Protein AF-A0A8E6NUL9-F1 (afdb_monomer_lite)

Radius of gyration: 12.53 Å; chains: 1; bounding box: 35×24×29 Å

pLDDT: mean 70.01, std 11.21, range [32.84, 85.5]

Foldseek 3Di:
DDEAAEDAEDAAADPPDACCDAEYHYAEYEYYHYAHAEDAHNDNEYAYEYYEEYEAEHHEDRCVHNYYHYNDYNYYDYYHHDDPPDD

Structure (mmCIF, N/CA/C/O backbone):
data_AF-A0A8E6NUL9-F1
#
_entry.id   AF-A0A8E6NUL9-F1
#
loop_
_atom_site.group_PDB
_atom_site.id
_atom_site.type_symbol
_atom_site.label_atom_id
_atom_site.label_alt_id
_atom_site.label_comp_id
_atom_site.label_asym_id
_atom_site.label_entity_id
_atom_site.label_seq_id
_atom_site.pdbx_PDB_ins_code
_atom_site.Cartn_x
_atom_site.Cartn_y
_atom_site.Cartn_z
_atom_site.occupancy
_atom_site.B_iso_or_equiv
_atom_site.auth_seq_id
_atom_site.auth_comp_id
_atom_site.auth_asym_id
_atom_site.auth_atom_id
_atom_site.pdbx_PDB_model_num
ATOM 1 N N . MET A 1 1 ? -7.092 17.318 2.025 1.00 63.31 1 MET A N 1
ATOM 2 C CA . MET A 1 1 ? -6.643 16.251 2.951 1.00 63.31 1 MET A CA 1
ATOM 3 C C . MET A 1 1 ? -7.820 15.326 3.174 1.00 63.31 1 MET A C 1
ATOM 5 O O . MET A 1 1 ? -8.779 15.747 3.808 1.00 63.31 1 MET A O 1
ATOM 9 N N . LEU A 1 2 ? -7.778 14.120 2.609 1.00 68.56 2 LEU A N 1
ATOM 10 C CA . LEU A 1 2 ? -8.862 13.151 2.760 1.00 68.56 2 LEU A CA 1
ATOM 11 C C . LEU A 1 2 ? -8.636 12.362 4.056 1.00 68.56 2 LEU A C 1
ATOM 13 O O . LEU A 1 2 ? -7.538 11.844 4.279 1.00 68.56 2 LEU A O 1
ATOM 17 N N . ARG A 1 3 ? -9.646 12.316 4.930 1.00 75.12 3 ARG A N 1
ATOM 18 C CA . ARG A 1 3 ? -9.614 11.555 6.184 1.00 75.12 3 ARG A CA 1
ATOM 19 C C . ARG A 1 3 ? -10.629 10.430 6.114 1.00 75.12 3 ARG A C 1
ATOM 21 O O . ARG A 1 3 ? -11.821 10.697 6.016 1.00 75.12 3 ARG A O 1
ATOM 28 N N . ILE A 1 4 ? -10.152 9.196 6.211 1.00 76.19 4 ILE A N 1
ATOM 29 C CA . ILE A 1 4 ? -11.006 8.015 6.291 1.00 76.19 4 ILE A CA 1
ATOM 30 C C . ILE A 1 4 ? -10.849 7.393 7.677 1.00 76.19 4 ILE A C 1
ATOM 32 O O . ILE A 1 4 ? -9.740 7.122 8.139 1.00 76.19 4 ILE A O 1
ATOM 36 N N . GLY A 1 5 ? -11.976 7.202 8.364 1.00 81.19 5 GLY A N 1
ATOM 37 C CA . GLY A 1 5 ? -11.996 6.615 9.703 1.00 81.19 5 GLY A CA 1
ATOM 38 C C . GLY A 1 5 ? -11.557 5.154 9.680 1.00 81.19 5 GLY A C 1
ATOM 39 O O . GLY A 1 5 ? -10.595 4.777 10.339 1.00 81.19 5 GLY A O 1
ATOM 40 N N . ARG A 1 6 ? -12.216 4.327 8.871 1.00 79.81 6 ARG A N 1
ATOM 41 C CA . ARG A 1 6 ? -11.862 2.918 8.722 1.00 79.81 6 ARG A CA 1
ATOM 42 C C . ARG A 1 6 ? -12.027 2.506 7.274 1.00 79.81 6 ARG A C 1
ATOM 44 O O . ARG A 1 6 ? -13.063 2.773 6.675 1.00 79.81 6 ARG A O 1
ATOM 51 N N . LEU A 1 7 ? -11.016 1.841 6.741 1.00 78.69 7 LEU A N 1
ATOM 52 C CA . LEU A 1 7 ? -11.054 1.238 5.423 1.00 78.69 7 LEU A CA 1
ATOM 53 C C . LEU A 1 7 ? -10.636 -0.227 5.566 1.00 78.69 7 LEU A C 1
ATOM 55 O O . LEU A 1 7 ? -9.691 -0.545 6.282 1.00 78.69 7 LEU A O 1
ATOM 59 N N . MET A 1 8 ? -11.361 -1.148 4.937 1.00 84.75 8 MET A N 1
ATOM 60 C CA . MET A 1 8 ? -10.973 -2.561 4.999 1.00 84.75 8 MET A CA 1
ATOM 61 C C . MET A 1 8 ? -9.849 -2.857 4.012 1.00 84.75 8 MET A C 1
ATOM 63 O O . MET A 1 8 ? -8.859 -3.470 4.386 1.00 84.75 8 MET A O 1
ATOM 67 N N . ARG A 1 9 ? -9.962 -2.377 2.775 1.00 82.06 9 ARG A N 1
ATOM 68 C CA . ARG A 1 9 ? -8.962 -2.595 1.733 1.00 82.06 9 ARG A CA 1
ATOM 69 C C . ARG A 1 9 ? -8.759 -1.315 0.937 1.00 82.06 9 ARG A C 1
ATOM 71 O O . ARG A 1 9 ? -9.741 -0.695 0.541 1.00 82.06 9 ARG A O 1
ATOM 78 N N . LEU A 1 10 ? -7.502 -0.945 0.729 1.00 79.50 10 LEU A N 1
ATOM 79 C CA . LEU A 1 10 ? -7.075 0.048 -0.246 1.00 79.50 10 LEU A CA 1
ATOM 80 C C . LEU A 1 10 ? -6.253 -0.695 -1.296 1.00 79.50 10 LEU A C 1
ATOM 82 O O . LEU A 1 10 ? -5.322 -1.410 -0.939 1.00 79.50 10 LEU A O 1
ATOM 86 N N . GLU A 1 11 ? -6.623 -0.556 -2.556 1.00 81.00 11 GLU A N 1
ATOM 87 C CA . GLU A 1 11 ? -5.918 -1.161 -3.680 1.00 81.00 11 GLU A CA 1
ATOM 88 C C . GLU A 1 11 ? -5.566 -0.055 -4.660 1.00 81.00 11 GLU A C 1
ATOM 90 O O . GLU A 1 11 ? -6.393 0.817 -4.937 1.00 81.00 11 GLU A O 1
ATOM 95 N N . VAL A 1 12 ? -4.311 -0.047 -5.087 1.00 76.00 12 VAL A N 1
ATOM 96 C CA . VAL A 1 12 ? -3.764 0.939 -6.006 1.00 76.00 12 VAL A CA 1
ATOM 97 C C . VAL A 1 12 ? -3.026 0.167 -7.072 1.00 76.00 12 VAL A C 1
ATOM 99 O 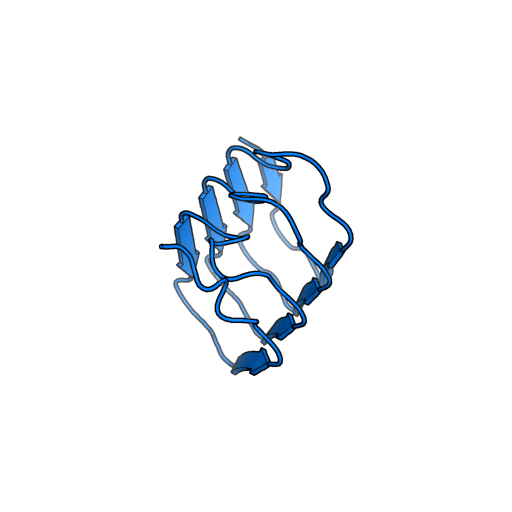O . VAL A 1 12 ? -2.021 -0.480 -6.787 1.00 76.00 12 VAL A O 1
ATOM 102 N N . SER A 1 13 ? -3.554 0.242 -8.277 1.00 76.56 13 SER A N 1
ATOM 103 C CA . SER A 1 13 ? -2.996 -0.372 -9.466 1.00 76.56 13 SER A CA 1
ATOM 104 C C . SER A 1 13 ? -2.987 0.634 -10.602 1.00 76.56 13 SER A C 1
ATOM 106 O O . SER A 1 13 ? -3.828 1.536 -10.609 1.00 76.56 13 SER A O 1
ATOM 108 N N . ASP A 1 14 ? -2.024 0.496 -11.513 1.00 67.62 14 ASP A N 1
ATOM 109 C CA . ASP A 1 14 ? -1.988 1.236 -12.777 1.00 67.62 14 ASP A CA 1
ATOM 110 C C . ASP A 1 14 ? -2.023 2.772 -12.586 1.00 67.62 14 ASP A C 1
ATOM 112 O O . ASP A 1 14 ? -2.780 3.511 -13.221 1.00 67.62 14 ASP A O 1
ATOM 116 N N . CYS A 1 15 ? -1.246 3.300 -11.625 1.00 65.81 15 CYS A N 1
ATOM 117 C CA . CYS A 1 15 ? -1.103 4.759 -11.494 1.00 65.81 15 CYS A CA 1
ATOM 118 C C . CYS A 1 15 ? -0.126 5.266 -12.570 1.00 65.81 15 CYS A C 1
ATOM 120 O O . CYS A 1 15 ? 1.081 5.368 -12.342 1.00 65.81 15 CYS A O 1
ATOM 122 N N . GLU A 1 16 ? -0.676 5.665 -13.716 1.00 58.25 16 GLU A N 1
ATOM 123 C CA . GLU A 1 16 ? 0.067 6.291 -14.820 1.00 58.25 16 GLU A CA 1
ATOM 124 C C . GLU A 1 16 ? 0.461 7.761 -14.539 1.00 58.25 16 GLU A C 1
ATOM 126 O O . GLU A 1 16 ? 1.345 8.324 -15.191 1.00 58.25 16 GLU A O 1
ATOM 131 N N . GLN A 1 17 ? -0.181 8.423 -13.564 1.00 53.06 17 GLN A N 1
ATOM 132 C CA . GLN A 1 17 ? -0.048 9.868 -13.326 1.00 53.06 17 GLN A CA 1
ATOM 133 C C . GLN A 1 17 ? 0.674 10.202 -12.005 1.00 53.06 17 GLN A C 1
ATOM 135 O O . GLN A 1 17 ? 0.435 9.588 -10.964 1.00 53.06 17 GLN A O 1
ATOM 140 N N . ARG A 1 18 ? 1.548 11.224 -12.022 1.00 57.06 18 ARG A N 1
ATOM 141 C CA . ARG A 1 18 ? 2.198 11.752 -10.803 1.00 57.06 18 ARG A CA 1
ATOM 142 C C . ARG A 1 18 ? 1.168 12.402 -9.874 1.00 57.06 18 ARG A C 1
ATOM 144 O O . ARG A 1 18 ? 0.294 13.122 -10.347 1.00 57.06 18 ARG A O 1
ATOM 151 N N . ASP A 1 19 ? 1.319 12.202 -8.563 1.00 57.72 19 ASP A N 1
ATOM 152 C CA . ASP A 1 19 ? 0.468 12.777 -7.509 1.00 57.72 19 ASP A CA 1
ATOM 153 C C . ASP A 1 19 ? -1.018 12.338 -7.550 1.00 57.72 19 ASP A C 1
ATOM 155 O O . ASP A 1 19 ? -1.909 13.143 -7.262 1.00 57.72 19 ASP A O 1
ATOM 159 N N . CYS A 1 20 ? -1.299 11.046 -7.803 1.00 58.53 20 CYS A N 1
ATOM 160 C CA . CYS A 1 20 ? -2.645 10.451 -7.659 1.00 58.53 20 CYS A CA 1
ATOM 161 C C . CYS A 1 20 ? -3.319 10.882 -6.324 1.00 58.53 20 CYS A C 1
ATOM 163 O O . CYS A 1 20 ? -4.504 11.220 -6.286 1.00 58.53 20 CYS A O 1
ATOM 165 N N . PHE A 1 21 ? -2.553 10.946 -5.220 1.00 60.94 21 PHE A N 1
ATOM 166 C CA . PHE A 1 21 ? -3.027 11.428 -3.918 1.00 60.94 21 PHE A CA 1
ATOM 167 C C . PHE A 1 21 ? -2.009 12.310 -3.177 1.00 60.94 21 PHE A C 1
ATOM 169 O O . PHE A 1 21 ? -1.014 11.843 -2.617 1.00 60.94 21 PHE A O 1
ATOM 176 N N . HIS A 1 22 ? -2.347 13.594 -3.030 1.00 64.62 22 HIS A N 1
ATOM 177 C CA . HIS A 1 22 ? -1.530 14.565 -2.290 1.00 64.62 22 HIS A CA 1
ATOM 178 C C . HIS A 1 22 ? -1.433 14.292 -0.778 1.00 64.62 22 HIS A C 1
ATOM 180 O O . HIS A 1 22 ? -0.390 14.496 -0.159 1.00 64.62 22 HIS A O 1
ATOM 186 N N . ARG A 1 23 ? -2.535 13.903 -0.118 1.00 73.00 23 ARG A N 1
ATOM 187 C CA . ARG A 1 23 ? -2.523 13.651 1.334 1.00 73.00 23 ARG A CA 1
ATOM 188 C C . ARG A 1 23 ? -3.695 12.788 1.775 1.00 73.00 23 ARG A C 1
ATOM 190 O O . ARG A 1 23 ? -4.830 13.278 1.838 1.00 73.00 23 ARG A O 1
ATOM 197 N N . LEU A 1 24 ? -3.392 11.549 2.149 1.00 74.56 24 LEU A N 1
ATOM 198 C CA . LEU A 1 24 ? -4.362 10.568 2.620 1.00 74.56 24 LEU A CA 1
ATOM 199 C C . LEU A 1 24 ? -4.080 10.218 4.082 1.00 74.56 24 LEU A C 1
ATOM 201 O O . LEU A 1 24 ? -2.953 9.887 4.451 1.00 74.56 24 LEU A O 1
ATOM 205 N N . HIS A 1 25 ? -5.106 10.332 4.922 1.00 80.75 25 HIS A N 1
ATOM 206 C CA . HIS A 1 25 ? -5.023 9.995 6.337 1.00 80.75 25 HIS A CA 1
ATOM 207 C C . HIS A 1 25 ? -6.069 8.942 6.687 1.00 80.75 25 HIS A C 1
ATOM 209 O O . HIS A 1 25 ? -7.268 9.218 6.610 1.00 80.75 25 HIS A O 1
ATOM 215 N N . ILE A 1 26 ? -5.616 7.756 7.083 1.00 80.38 26 ILE A N 1
ATOM 216 C CA . ILE A 1 26 ? -6.486 6.633 7.431 1.00 80.38 26 ILE A CA 1
ATOM 217 C C . ILE A 1 26 ? -6.222 6.235 8.879 1.00 80.38 26 ILE A C 1
ATOM 219 O O . ILE A 1 26 ? -5.081 5.993 9.265 1.00 80.38 26 ILE A O 1
ATOM 223 N N . MET A 1 27 ? -7.267 6.169 9.706 1.00 83.25 27 MET A N 1
ATOM 224 C CA . MET A 1 27 ? -7.063 5.774 11.107 1.00 83.25 27 MET A CA 1
ATOM 225 C C . MET A 1 27 ? -6.865 4.266 11.233 1.00 83.25 27 MET A C 1
ATOM 227 O O . MET A 1 27 ? -5.992 3.825 11.971 1.00 83.25 27 MET A O 1
ATOM 231 N N . SER A 1 28 ? -7.633 3.471 10.489 1.00 81.50 28 SER A N 1
ATOM 232 C CA . SER A 1 28 ? -7.489 2.016 10.468 1.00 81.50 28 SER A CA 1
ATOM 233 C C . SER A 1 28 ? -7.643 1.472 9.053 1.00 81.50 28 SER A C 1
ATOM 235 O O . SER A 1 28 ? -8.653 1.735 8.396 1.00 81.50 28 SER A O 1
ATOM 237 N N . LEU A 1 29 ? -6.636 0.729 8.597 1.00 8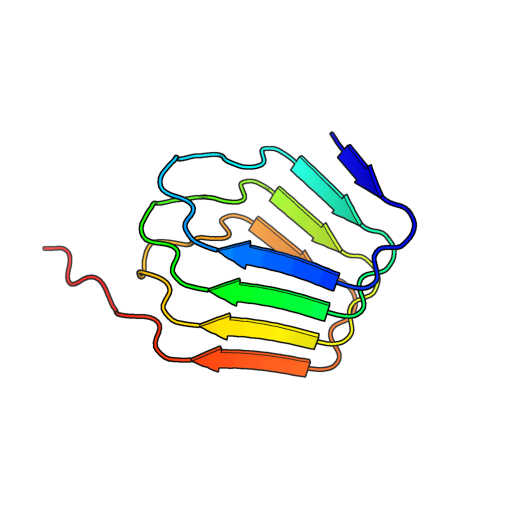0.88 29 LEU A N 1
ATOM 238 C CA . LEU A 1 29 ? -6.600 0.072 7.299 1.00 80.88 29 LEU A CA 1
ATOM 239 C C . LEU A 1 29 ? -6.183 -1.390 7.477 1.00 80.88 29 LEU A C 1
ATOM 241 O O . LEU A 1 29 ? -5.116 -1.673 8.011 1.00 80.88 29 LEU A O 1
ATOM 245 N N . LEU A 1 30 ? -7.028 -2.333 7.060 1.00 85.50 30 LEU A N 1
ATOM 246 C CA . LEU A 1 30 ? -6.702 -3.754 7.220 1.00 85.50 30 LEU A CA 1
ATOM 247 C C . LEU A 1 30 ? -5.721 -4.214 6.135 1.00 85.50 30 LEU A C 1
ATOM 249 O O . LEU A 1 30 ? -4.726 -4.862 6.431 1.00 85.50 30 LEU A O 1
ATOM 253 N N . TRP A 1 31 ? -5.995 -3.862 4.884 1.00 83.50 31 TRP A N 1
ATOM 254 C CA . TRP A 1 31 ? -5.228 -4.311 3.729 1.00 83.50 31 TRP A CA 1
ATOM 255 C C . TRP A 1 31 ? -4.864 -3.132 2.836 1.00 83.50 31 TRP A C 1
ATOM 257 O O . TRP A 1 31 ? -5.746 -2.366 2.453 1.00 83.50 31 TRP A O 1
ATOM 267 N N . PHE A 1 32 ? -3.588 -2.999 2.488 1.00 80.62 32 PHE A N 1
ATOM 268 C CA . PHE A 1 32 ? -3.128 -2.074 1.457 1.00 80.62 32 PHE A CA 1
ATOM 269 C C . PHE A 1 32 ? -2.344 -2.847 0.409 1.00 80.62 32 PHE A C 1
ATOM 271 O O . PHE A 1 32 ? -1.337 -3.478 0.731 1.00 80.62 32 PHE A O 1
ATOM 278 N N . LEU A 1 33 ? -2.841 -2.805 -0.819 1.00 82.62 33 LEU A N 1
ATOM 279 C CA . LEU A 1 33 ? -2.227 -3.415 -1.981 1.00 82.62 33 LEU A CA 1
ATOM 280 C C . LEU A 1 33 ? -1.799 -2.305 -2.935 1.00 82.62 33 LEU A C 1
ATOM 282 O O . LEU A 1 33 ? -2.615 -1.458 -3.294 1.00 82.62 33 LEU A O 1
ATOM 286 N N . VAL A 1 34 ? -0.529 -2.314 -3.317 1.00 77.44 34 VAL A N 1
ATOM 287 C CA . VAL A 1 34 ? 0.005 -1.468 -4.381 1.00 77.44 34 VAL A CA 1
ATOM 288 C C . VAL A 1 34 ? 0.657 -2.387 -5.398 1.00 77.44 34 VAL A C 1
ATOM 290 O O . VAL A 1 34 ? 1.565 -3.136 -5.042 1.00 77.44 34 VAL A O 1
ATOM 293 N N . THR A 1 35 ? 0.166 -2.373 -6.627 1.00 78.50 35 THR A N 1
ATOM 294 C CA . THR A 1 35 ? 0.660 -3.217 -7.720 1.00 78.50 35 THR A CA 1
ATOM 295 C C . THR A 1 35 ? 0.831 -2.395 -8.983 1.00 78.50 35 THR A C 1
ATOM 297 O O . THR A 1 35 ? 0.070 -1.454 -9.164 1.00 78.50 35 THR A O 1
ATOM 300 N N . ASP A 1 36 ? 1.773 -2.749 -9.852 1.00 73.94 36 ASP A N 1
ATOM 301 C CA . ASP A 1 36 ? 1.851 -2.215 -11.221 1.00 73.94 36 ASP A CA 1
ATOM 302 C C . ASP A 1 36 ? 1.836 -0.675 -11.266 1.00 73.94 36 ASP A C 1
ATOM 304 O O . ASP A 1 36 ? 0.943 -0.027 -11.810 1.00 73.94 36 ASP A O 1
ATOM 308 N N . CYS A 1 37 ? 2.759 -0.061 -10.524 1.00 71.50 37 CYS A N 1
ATOM 309 C CA . CYS A 1 37 ? 2.883 1.394 -10.475 1.00 71.50 37 CYS A CA 1
ATOM 310 C C . CYS A 1 37 ? 4.175 1.819 -11.178 1.00 71.50 37 CYS A C 1
ATOM 312 O O . CYS A 1 37 ? 5.269 1.682 -10.623 1.00 71.50 37 CYS A O 1
ATOM 314 N N . GLU A 1 38 ? 4.021 2.384 -12.377 1.00 63.16 38 GLU A N 1
ATOM 315 C CA . GLU A 1 38 ? 5.128 2.769 -13.262 1.00 63.16 38 GLU A CA 1
ATOM 316 C C . GLU A 1 38 ? 5.687 4.177 -12.976 1.00 63.16 38 GLU A C 1
ATOM 318 O O . GLU A 1 38 ? 6.873 4.446 -13.177 1.00 63.16 38 GLU A O 1
ATOM 323 N N . GLN A 1 39 ? 4.871 5.121 -12.485 1.00 54.81 39 GLN A N 1
ATOM 324 C CA . GLN A 1 39 ? 5.295 6.521 -12.331 1.00 54.81 39 GLN A CA 1
ATOM 325 C C . GLN A 1 39 ? 5.667 6.957 -10.904 1.00 54.81 39 GLN A C 1
ATOM 327 O O . GLN A 1 39 ? 5.116 6.546 -9.884 1.00 54.81 39 GLN A O 1
ATOM 332 N N . ARG A 1 40 ? 6.620 7.900 -10.858 1.00 59.12 40 ARG A N 1
ATOM 333 C CA . ARG A 1 40 ? 7.114 8.605 -9.662 1.00 59.12 40 ARG A CA 1
ATOM 334 C C . ARG A 1 40 ? 5.977 9.241 -8.849 1.00 59.12 40 ARG A C 1
ATOM 336 O O . ARG A 1 40 ? 5.386 10.219 -9.298 1.00 59.12 40 ARG A O 1
ATOM 343 N N . GLY A 1 41 ? 5.785 8.793 -7.608 1.00 56.41 41 GLY A N 1
ATOM 344 C CA . GLY A 1 41 ? 5.020 9.529 -6.598 1.00 56.41 41 GLY A CA 1
ATOM 345 C C . GLY A 1 41 ? 3.498 9.459 -6.735 1.00 56.41 41 GLY A C 1
ATOM 346 O O . GLY A 1 41 ? 2.841 10.496 -6.709 1.00 56.41 41 GLY A O 1
ATOM 347 N N . CYS A 1 42 ? 2.915 8.260 -6.818 1.00 61.66 42 CYS A N 1
ATOM 348 C CA . CYS A 1 42 ? 1.459 8.068 -6.728 1.00 61.66 42 CYS A CA 1
ATOM 349 C C . CYS A 1 42 ? 0.890 8.621 -5.401 1.00 61.66 42 CYS A C 1
ATOM 351 O O . CYS A 1 42 ? -0.185 9.223 -5.371 1.00 61.66 42 CYS A O 1
ATOM 353 N N . PHE A 1 43 ? 1.635 8.469 -4.300 1.00 61.47 43 PHE A N 1
ATOM 354 C CA . PHE A 1 43 ? 1.303 9.017 -2.985 1.00 61.47 43 PHE A CA 1
ATOM 355 C C . PHE A 1 43 ? 2.365 9.983 -2.495 1.00 61.47 43 PHE A C 1
ATOM 357 O O . PHE A 1 43 ? 3.476 9.586 -2.138 1.00 61.47 43 PHE A O 1
ATOM 364 N N . HIS A 1 44 ? 1.979 11.244 -2.343 1.00 66.19 44 HIS A N 1
ATOM 365 C CA . HIS A 1 44 ? 2.866 12.248 -1.774 1.00 66.19 44 HIS A CA 1
ATOM 366 C C . HIS A 1 44 ? 3.000 12.084 -0.255 1.00 66.19 44 HIS A C 1
ATOM 368 O O . HIS A 1 44 ? 4.087 12.200 0.310 1.00 66.19 44 HIS A O 1
ATOM 374 N N . ARG A 1 45 ? 1.881 11.816 0.434 1.00 74.06 45 ARG A N 1
ATOM 375 C CA . AR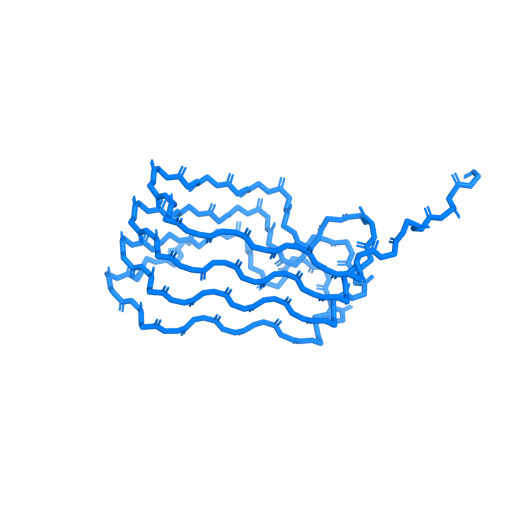G A 1 45 ? 1.862 11.641 1.891 1.00 74.06 45 ARG A CA 1
ATOM 376 C C . ARG A 1 45 ? 0.718 10.741 2.340 1.00 74.06 45 ARG A C 1
ATOM 378 O O . ARG A 1 45 ? -0.439 11.169 2.382 1.00 74.06 45 ARG A O 1
ATOM 385 N N . LEU A 1 46 ? 1.061 9.518 2.729 1.00 76.06 46 LEU A N 1
ATOM 386 C CA . LEU A 1 46 ? 0.141 8.528 3.275 1.00 76.06 46 LEU A CA 1
ATOM 387 C C . LEU A 1 46 ? 0.417 8.352 4.765 1.00 76.06 46 LEU A C 1
ATOM 389 O O . LEU A 1 46 ? 1.528 8.020 5.168 1.00 76.06 46 LEU A O 1
ATOM 393 N N . GLN A 1 47 ? -0.595 8.598 5.591 1.00 79.31 47 GLN A N 1
ATOM 394 C CA . GLN A 1 47 ? -0.473 8.476 7.035 1.00 79.31 47 GLN A CA 1
ATOM 395 C C . GLN A 1 47 ? -1.532 7.505 7.559 1.00 79.31 47 GLN A C 1
ATOM 397 O O . GLN A 1 47 ? -2.732 7.742 7.399 1.00 79.31 47 GLN A O 1
ATOM 402 N N . ILE A 1 48 ? -1.069 6.409 8.160 1.00 77.69 48 ILE A N 1
ATOM 403 C CA . ILE A 1 48 ? -1.905 5.316 8.648 1.00 77.69 48 ILE A CA 1
ATOM 404 C C . ILE A 1 48 ? -1.586 5.058 10.120 1.00 77.69 48 ILE A C 1
ATOM 406 O O . ILE A 1 48 ? -0.444 4.781 10.488 1.00 77.69 48 ILE A O 1
ATOM 410 N N . MET A 1 49 ? -2.601 5.161 10.976 1.00 81.81 49 MET A N 1
ATOM 411 C CA . MET A 1 49 ? -2.409 4.971 12.419 1.00 81.81 49 MET A CA 1
ATOM 412 C C . MET A 1 49 ? -2.414 3.489 12.804 1.00 81.81 49 MET A C 1
ATOM 414 O O . MET A 1 49 ? -1.577 3.041 13.587 1.00 81.81 49 MET A O 1
ATOM 418 N N . SER A 1 50 ? -3.322 2.707 12.225 1.00 75.69 50 SER A N 1
ATOM 419 C CA . SER A 1 50 ? -3.409 1.271 12.465 1.00 75.69 50 SER A CA 1
ATOM 420 C C . SER A 1 50 ? -3.474 0.496 11.169 1.00 75.69 50 SER A C 1
ATOM 422 O O . SER A 1 50 ? -4.345 0.758 10.335 1.00 75.69 50 SER A O 1
ATOM 424 N N . PHE A 1 51 ? -2.536 -0.436 11.007 1.00 75.81 51 PHE A N 1
ATOM 425 C CA . PHE A 1 51 ? -2.363 -1.143 9.760 1.00 75.81 51 PHE A CA 1
ATOM 426 C C . PHE A 1 51 ? -1.973 -2.618 9.929 1.00 75.81 51 PHE A C 1
ATOM 428 O O . PHE A 1 51 ? -1.057 -2.948 10.683 1.00 75.81 51 PHE A O 1
ATOM 435 N N . LEU A 1 52 ? -2.669 -3.516 9.218 1.00 77.31 52 LEU A N 1
ATOM 436 C CA . LEU A 1 52 ? -2.446 -4.962 9.348 1.00 77.31 52 LEU A CA 1
ATOM 437 C C . LEU A 1 52 ? -1.529 -5.529 8.249 1.00 77.31 52 LEU A C 1
ATOM 439 O O . LEU A 1 52 ? -0.566 -6.206 8.591 1.00 77.31 52 LEU A O 1
ATOM 443 N N . TRP A 1 53 ? -1.793 -5.275 6.962 1.00 81.06 53 TRP A N 1
ATOM 444 C CA . TRP A 1 53 ? -1.112 -5.972 5.853 1.00 81.06 53 TRP A CA 1
ATOM 445 C C . TRP A 1 53 ? -0.812 -5.087 4.644 1.00 81.06 53 TRP A C 1
ATOM 447 O O . TRP A 1 53 ? -1.755 -4.650 3.980 1.00 81.06 53 TRP A O 1
ATOM 457 N N . LEU A 1 54 ? 0.478 -4.868 4.338 1.00 76.75 54 LEU A N 1
ATOM 458 C CA . LEU A 1 54 ? 0.968 -4.109 3.173 1.00 76.75 54 LEU A CA 1
ATOM 459 C C . LEU A 1 54 ? 1.613 -5.066 2.192 1.00 76.75 54 LEU A C 1
ATOM 461 O O . LEU A 1 54 ? 2.587 -5.733 2.538 1.00 76.75 54 LEU A O 1
ATOM 465 N N . LEU A 1 55 ? 1.081 -5.092 0.977 1.00 80.62 55 LEU A N 1
ATOM 466 C CA . LEU A 1 55 ? 1.708 -5.737 -0.159 1.00 80.62 55 LEU A CA 1
ATOM 467 C C . LEU A 1 55 ? 2.022 -4.676 -1.210 1.00 80.62 55 LEU A C 1
ATOM 469 O O . LEU A 1 55 ? 1.128 -3.969 -1.667 1.00 80.62 55 LEU A O 1
ATOM 473 N N . VAL A 1 56 ? 3.297 -4.569 -1.562 1.00 75.06 56 VAL A N 1
ATOM 474 C CA . VAL A 1 56 ? 3.770 -3.761 -2.684 1.00 75.06 56 VAL A CA 1
ATOM 475 C C . VAL A 1 56 ? 4.408 -4.720 -3.676 1.00 75.06 56 VAL A C 1
ATOM 477 O O . VAL A 1 56 ? 5.371 -5.396 -3.319 1.00 75.06 56 VAL A O 1
ATOM 480 N N . SER A 1 57 ? 3.862 -4.811 -4.882 1.00 77.25 57 SER A N 1
ATOM 481 C CA . SER A 1 57 ? 4.398 -5.673 -5.931 1.00 77.25 57 SER A CA 1
ATOM 482 C C . SER A 1 57 ? 4.549 -4.937 -7.251 1.00 77.25 57 SER A C 1
ATOM 484 O O . SER A 1 57 ? 3.785 -4.018 -7.511 1.00 77.25 57 SER A O 1
ATOM 486 N N . ASP A 1 58 ? 5.520 -5.328 -8.073 1.00 72.75 58 ASP A N 1
ATOM 487 C CA . ASP A 1 58 ? 5.642 -4.849 -9.461 1.00 72.75 58 ASP A CA 1
ATOM 488 C C . ASP A 1 58 ? 5.630 -3.311 -9.572 1.00 72.75 58 ASP A C 1
ATOM 490 O O . ASP A 1 58 ? 4.819 -2.685 -10.244 1.00 72.75 58 ASP A O 1
ATOM 494 N N . CYS A 1 59 ? 6.457 -2.670 -8.748 1.00 70.94 59 CYS A N 1
ATOM 495 C CA . CYS A 1 59 ? 6.528 -1.214 -8.635 1.00 70.94 59 CYS A CA 1
ATOM 496 C C . CYS A 1 59 ? 7.918 -0.741 -9.059 1.00 70.94 59 CYS A C 1
ATOM 498 O O . CYS A 1 59 ? 8.917 -1.233 -8.523 1.00 70.94 59 CYS A O 1
ATOM 500 N N . GLU A 1 60 ? 8.003 0.243 -9.955 1.00 62.62 60 GLU A N 1
ATOM 501 C CA . GLU A 1 60 ? 9.296 0.770 -10.399 1.00 62.62 60 GLU A CA 1
ATOM 502 C C . GLU A 1 60 ? 9.977 1.659 -9.332 1.00 62.62 60 GLU A C 1
ATOM 504 O O . GLU A 1 60 ? 9.350 2.460 -8.630 1.00 62.62 60 GLU A O 1
ATOM 509 N N . GLN A 1 61 ? 11.310 1.532 -9.228 1.00 55.38 61 GLN A N 1
ATOM 510 C CA . GLN A 1 61 ? 12.229 2.024 -8.176 1.00 55.38 61 GLN A CA 1
ATOM 511 C C . GLN A 1 61 ? 12.001 3.430 -7.598 1.00 55.38 61 GLN A C 1
ATOM 513 O O . GLN A 1 61 ? 12.469 3.726 -6.498 1.00 55.38 61 GLN A O 1
ATOM 518 N N . ARG A 1 62 ? 11.354 4.356 -8.308 1.00 55.00 62 ARG A N 1
ATOM 519 C CA . ARG A 1 62 ? 11.332 5.778 -7.920 1.00 55.00 62 ARG A CA 1
ATOM 520 C C . ARG A 1 62 ? 10.163 6.181 -7.017 1.00 55.00 62 ARG A C 1
ATOM 522 O O . ARG A 1 62 ? 9.835 7.364 -6.938 1.00 55.00 62 ARG A O 1
ATOM 529 N N . GLY A 1 63 ? 9.634 5.221 -6.264 1.00 56.50 63 GLY A N 1
ATOM 530 C CA . GLY A 1 63 ? 8.789 5.462 -5.102 1.00 56.50 63 GLY A CA 1
ATOM 531 C C . GLY A 1 63 ? 7.359 5.809 -5.486 1.00 56.50 63 GLY A C 1
ATOM 532 O O . GLY A 1 63 ? 6.990 6.979 -5.580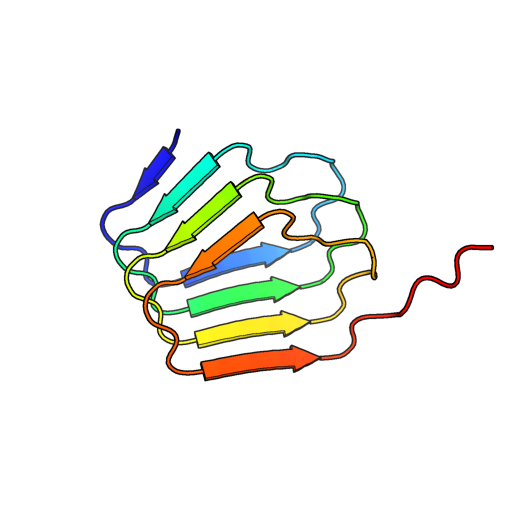 1.00 56.50 63 GLY A O 1
ATOM 533 N N . CYS A 1 64 ? 6.520 4.785 -5.623 1.00 61.34 64 CYS A N 1
ATOM 534 C CA . CYS A 1 64 ? 5.065 4.940 -5.705 1.00 61.34 64 CYS A CA 1
ATOM 535 C C . CYS A 1 64 ? 4.521 5.635 -4.443 1.00 61.34 64 CYS A C 1
ATOM 537 O O . CYS A 1 64 ? 3.516 6.341 -4.492 1.00 61.34 64 CYS A O 1
ATOM 539 N N . ILE A 1 65 ? 5.220 5.486 -3.309 1.00 63.91 65 ILE A N 1
ATOM 540 C CA . ILE A 1 65 ? 4.928 6.178 -2.055 1.00 63.91 65 ILE A CA 1
ATOM 541 C C . ILE A 1 65 ? 6.139 7.013 -1.649 1.00 63.91 65 ILE A C 1
ATOM 543 O O . ILE A 1 65 ? 7.188 6.483 -1.294 1.00 63.91 65 ILE A O 1
ATOM 547 N N . HIS A 1 66 ? 5.976 8.330 -1.679 1.00 67.56 66 HIS A N 1
ATOM 548 C CA . HIS A 1 66 ? 7.036 9.280 -1.364 1.00 67.56 66 HIS A CA 1
ATOM 549 C C . HIS A 1 66 ? 7.218 9.454 0.149 1.00 67.56 66 HIS A C 1
ATOM 551 O O . HIS A 1 66 ? 8.330 9.629 0.643 1.00 67.56 66 HIS A O 1
ATOM 557 N N . LEU A 1 67 ? 6.117 9.403 0.907 1.00 70.06 67 LEU A N 1
ATOM 558 C CA . LEU A 1 67 ? 6.146 9.572 2.356 1.00 70.06 67 LEU A CA 1
ATOM 559 C C . LEU A 1 67 ? 5.060 8.716 3.011 1.00 70.06 67 LEU A C 1
ATOM 561 O O . LEU A 1 67 ? 3.889 9.100 3.071 1.00 70.06 67 LEU A O 1
ATOM 565 N N . LEU A 1 68 ? 5.470 7.539 3.487 1.00 72.81 68 LEU A N 1
ATOM 566 C CA . LEU A 1 68 ? 4.630 6.591 4.209 1.00 72.81 68 LEU A CA 1
ATOM 567 C C . LEU A 1 68 ? 4.887 6.720 5.706 1.00 72.81 68 LEU A C 1
ATOM 569 O O . LEU A 1 68 ? 5.998 6.490 6.176 1.00 72.81 68 LEU A O 1
ATOM 573 N N . HIS A 1 69 ? 3.858 7.070 6.465 1.00 75.06 69 HIS A N 1
ATOM 574 C CA . HIS A 1 69 ? 3.939 7.137 7.914 1.00 75.06 69 HIS A CA 1
ATOM 575 C C . HIS A 1 69 ? 2.957 6.144 8.521 1.00 75.06 69 HIS A C 1
ATOM 577 O O . HIS A 1 69 ? 1.754 6.408 8.570 1.00 75.06 69 HIS A O 1
ATOM 583 N N . ILE A 1 70 ? 3.485 4.999 8.956 1.00 73.94 70 ILE A N 1
ATOM 584 C CA . ILE A 1 70 ? 2.718 3.930 9.594 1.00 73.94 70 ILE A CA 1
ATOM 585 C C . ILE A 1 70 ? 3.139 3.838 11.056 1.00 73.94 70 ILE A C 1
ATOM 587 O O . ILE A 1 70 ? 4.313 3.643 11.353 1.00 73.94 70 ILE A O 1
ATOM 591 N N . MET A 1 71 ? 2.173 3.979 11.961 1.00 78.94 71 MET A N 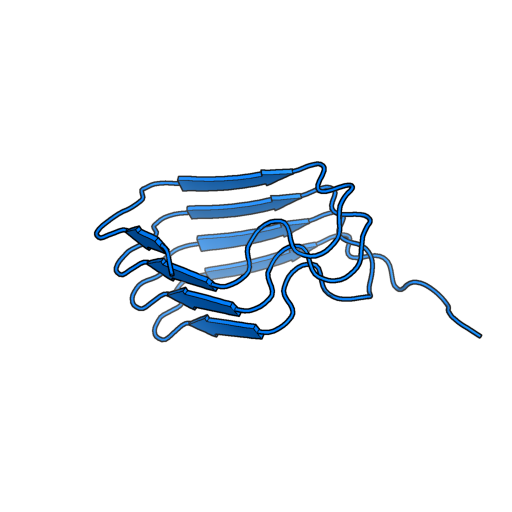1
ATOM 592 C CA . MET A 1 71 ? 2.419 3.862 13.404 1.00 78.94 71 MET A CA 1
ATOM 593 C C . MET A 1 71 ? 2.437 2.413 13.884 1.00 78.94 71 MET A C 1
ATOM 595 O O . MET A 1 71 ? 3.209 2.061 14.768 1.00 78.94 71 MET A O 1
ATOM 599 N N . SER A 1 72 ? 1.583 1.566 13.313 1.00 75.06 72 SER A N 1
ATOM 600 C CA . SER A 1 72 ? 1.542 0.141 13.634 1.00 75.06 72 SER A CA 1
ATOM 601 C C . SER A 1 72 ? 1.326 -0.659 12.362 1.00 75.06 72 SER A C 1
ATOM 603 O O . SER A 1 72 ? 0.374 -0.402 11.633 1.00 75.06 72 SER A O 1
ATOM 605 N N . LEU A 1 73 ? 2.248 -1.581 12.094 1.00 74.44 73 LEU A N 1
ATOM 606 C CA . LEU A 1 73 ? 2.303 -2.452 10.925 1.00 74.44 73 LEU A CA 1
ATOM 607 C C . LEU A 1 73 ? 2.483 -3.875 11.441 1.00 74.44 73 LEU A C 1
ATOM 609 O O . LEU A 1 73 ? 3.443 -4.136 12.165 1.00 74.44 73 LEU A O 1
ATOM 613 N N . TRP A 1 74 ? 1.577 -4.780 11.080 1.00 81.81 74 TRP A N 1
ATOM 614 C CA . TRP A 1 74 ? 1.712 -6.181 11.477 1.00 81.81 74 TRP A CA 1
ATOM 615 C C . TRP A 1 74 ? 2.469 -7.016 10.440 1.00 81.81 74 TRP A C 1
ATOM 617 O O . TRP A 1 74 ? 3.276 -7.866 10.806 1.00 81.81 74 TRP A O 1
ATOM 627 N N . TRP A 1 75 ? 2.260 -6.747 9.151 1.00 80.12 75 TRP A N 1
ATOM 628 C CA . TRP A 1 75 ? 2.930 -7.466 8.075 1.00 80.12 75 TRP A CA 1
ATOM 629 C C . TRP A 1 75 ? 3.191 -6.579 6.856 1.00 80.12 75 TRP A C 1
ATOM 631 O O . TRP A 1 75 ? 2.315 -5.827 6.421 1.00 80.12 75 TRP A O 1
ATOM 641 N N . LEU A 1 76 ? 4.393 -6.701 6.29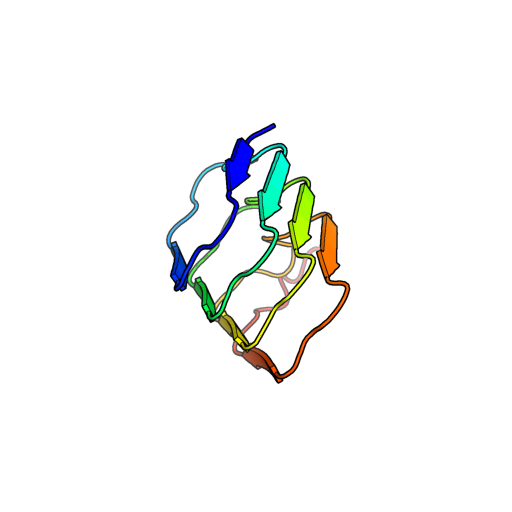1 1.00 76.12 76 LEU A N 1
ATOM 642 C CA . LEU A 1 76 ? 4.838 -6.011 5.082 1.00 76.12 76 LEU A CA 1
ATOM 643 C C . LEU A 1 76 ? 5.533 -7.002 4.154 1.00 76.12 76 LEU A C 1
ATOM 645 O O . LEU A 1 76 ? 6.493 -7.659 4.557 1.00 76.12 76 LEU A O 1
ATOM 649 N N . ARG A 1 77 ? 5.099 -7.042 2.896 1.00 76.19 77 ARG A N 1
ATOM 650 C CA . ARG A 1 77 ? 5.833 -7.666 1.799 1.00 76.19 77 ARG A CA 1
ATOM 651 C C . ARG A 1 77 ? 5.987 -6.679 0.664 1.00 76.19 77 ARG A C 1
ATOM 653 O O . ARG A 1 77 ? 5.040 -6.017 0.255 1.00 76.19 77 ARG A O 1
ATOM 660 N N . VAL A 1 78 ? 7.207 -6.642 0.161 1.00 70.25 78 VAL A N 1
ATOM 661 C CA . VAL A 1 78 ? 7.584 -5.945 -1.057 1.00 70.25 78 VAL A CA 1
ATOM 662 C C . VAL A 1 78 ? 8.142 -7.018 -1.991 1.00 70.25 78 VAL A C 1
ATOM 664 O O . VAL A 1 78 ? 8.953 -7.835 -1.548 1.00 70.25 78 VAL A O 1
ATOM 667 N N . SER A 1 79 ? 7.654 -7.126 -3.222 1.00 66.75 79 SER A N 1
ATOM 668 C CA . SER A 1 79 ? 8.076 -8.164 -4.176 1.00 66.75 79 SER A CA 1
ATOM 669 C C . SER A 1 79 ? 8.168 -7.584 -5.581 1.00 66.75 79 SER A C 1
ATOM 671 O O . SER A 1 79 ? 7.401 -6.700 -5.920 1.00 66.75 79 SER A O 1
ATOM 673 N N . ASP A 1 80 ? 9.123 -8.043 -6.385 1.00 63.56 80 ASP A N 1
ATOM 674 C CA . ASP A 1 80 ? 9.226 -7.649 -7.799 1.00 63.56 80 ASP A CA 1
ATOM 675 C C . ASP A 1 80 ? 9.316 -6.127 -8.030 1.00 63.56 80 ASP A C 1
ATOM 677 O O . ASP A 1 80 ? 8.875 -5.603 -9.043 1.00 63.56 80 ASP A O 1
ATOM 681 N N . CYS A 1 81 ? 9.900 -5.380 -7.087 1.00 61.69 81 CYS A N 1
ATOM 682 C CA . CYS A 1 81 ? 10.208 -3.973 -7.324 1.00 61.69 81 CYS A CA 1
ATOM 683 C C . CYS A 1 81 ? 11.494 -3.872 -8.150 1.00 61.69 81 CYS A C 1
ATOM 685 O O . CYS A 1 81 ? 12.591 -4.097 -7.632 1.00 61.69 81 CYS A O 1
ATOM 687 N N . GLY A 1 82 ? 11.351 -3.555 -9.437 1.00 51.00 82 GLY A N 1
ATOM 688 C CA . GLY A 1 82 ? 12.466 -3.377 -10.360 1.00 51.00 82 GLY A CA 1
ATOM 689 C C . GLY A 1 82 ? 13.312 -2.161 -9.990 1.00 51.00 82 GLY A C 1
ATOM 690 O O . GLY A 1 82 ? 12.797 -1.048 -9.849 1.00 51.00 82 GLY A O 1
ATOM 691 N N . GLN A 1 83 ? 14.622 -2.369 -9.841 1.00 47.12 83 GLN A N 1
ATOM 692 C CA . GLN A 1 83 ? 15.600 -1.291 -9.746 1.00 47.12 83 GLN A CA 1
ATOM 693 C C . GLN A 1 83 ? 15.736 -0.656 -11.147 1.00 47.12 83 GLN A C 1
ATOM 695 O O . GLN A 1 83 ? 16.490 -1.161 -11.969 1.00 47.12 83 GLN A O 1
ATOM 700 N N . ALA A 1 84 ? 14.987 0.415 -11.440 1.00 48.12 84 ALA A N 1
ATOM 701 C CA . ALA A 1 84 ? 15.274 1.351 -12.527 1.00 48.12 84 ALA A CA 1
ATOM 702 C C . ALA A 1 84 ? 16.745 1.821 -12.498 1.00 48.12 84 ALA A C 1
ATOM 704 O O . ALA A 1 84 ? 17.112 2.812 -11.854 1.00 48.12 84 ALA A O 1
ATOM 705 N N . GLU A 1 85 ? 17.583 1.100 -13.238 1.00 41.25 85 GLU A N 1
ATOM 706 C CA . GLU A 1 85 ? 18.931 1.493 -13.620 1.00 41.25 85 GLU A CA 1
ATOM 707 C C . GLU A 1 85 ? 18.872 2.886 -14.265 1.00 41.25 85 GLU A C 1
ATOM 709 O O . GLU A 1 85 ? 18.489 3.063 -15.418 1.00 41.25 85 GLU A O 1
ATOM 714 N N . GLY A 1 86 ? 19.180 3.911 -13.475 1.00 41.75 86 GLY A N 1
ATOM 715 C CA . GLY A 1 86 ? 19.288 5.288 -13.927 1.00 41.75 86 GLY A CA 1
ATOM 716 C C . GLY A 1 86 ? 20.744 5.708 -13.860 1.00 41.75 86 GLY A C 1
ATOM 717 O O . GLY A 1 86 ? 21.247 5.936 -12.758 1.00 41.75 86 GLY A O 1
ATOM 718 N N . GLY A 1 87 ? 21.387 5.776 -15.028 1.00 32.84 87 GLY A N 1
ATOM 719 C CA . GLY A 1 87 ? 22.626 6.529 -15.236 1.00 32.84 87 GLY A CA 1
ATOM 720 C C . GLY A 1 87 ? 22.451 8.038 -15.091 1.00 32.84 87 GLY A C 1
ATOM 721 O O . GLY A 1 87 ? 21.309 8.510 -14.865 1.00 32.84 87 GLY A O 1
#

Secondary structure (DSSP, 8-state):
-EEEEEEEEEEEE---STTSBS-EEEEEEEEEEEEEE-STTSBS-EEEEEEEEEEEEEE-TT-SBS-EEES-EEEEEEE--------

Sequence (87 aa):
MLRIGRLMRLEVSDCEQRDCFHRLHIMSLLWFLVTDCEQRGCFHRLQIMSFLWLLVSDCEQRGCIHLLHIMSLWWLRVSDCGQAEGG

Organism: Klebsiella pneumoniae (NCBI:txid573)